Protein AF-A0A5C7VTC9-F1 (afdb_monomer)

Nearest PDB structures (foldseek):
  4eju-assembly1_B  TM=3.607E-01  e=6.715E+00  Staphylococcus epidermidis RP62A
  6o3t-assembly1_A  TM=3.434E-01  e=7.677E+00  Homo sapiens

pLDDT: mean 86.88, std 11.25, range [50.19, 97.75]

Sequence (67 aa):
MSDEELSVECSEHGKSPATFVCQHLPAGKDLGFNMGYDPEHPDDAYPDAWCDQCEAMLEQEGEWNER

Structure (mmCIF, N/CA/C/O backbone):
data_AF-A0A5C7VTC9-F1
#
_entry.id   AF-A0A5C7VTC9-F1
#
loop_
_atom_site.group_PDB
_atom_site.id
_atom_site.type_symbol
_atom_site.label_atom_id
_atom_site.label_alt_id
_atom_site.label_comp_id
_atom_site.label_asym_id
_atom_site.label_entity_id
_atom_site.label_seq_id
_atom_site.pdbx_PDB_ins_code
_atom_site.Cartn_x
_atom_site.Cartn_y
_atom_site.Cartn_z
_atom_site.occupancy
_atom_site.B_iso_or_equiv
_atom_site.auth_seq_id
_atom_site.auth_comp_id
_atom_site.auth_asym_id
_atom_site.auth_atom_id
_atom_site.pdbx_PDB_model_num
ATOM 1 N N . MET A 1 1 ? 4.323 7.596 2.943 1.00 50.19 1 MET A N 1
ATOM 2 C CA . MET A 1 1 ? 5.660 8.055 2.533 1.00 50.19 1 MET A CA 1
ATOM 3 C C . MET A 1 1 ? 6.419 6.802 2.175 1.00 50.19 1 MET A C 1
ATOM 5 O O . MET A 1 1 ? 6.897 6.110 3.067 1.00 50.19 1 MET A O 1
ATOM 9 N N . SER A 1 2 ? 6.399 6.459 0.893 1.00 54.31 2 SER A N 1
ATOM 10 C CA . SER A 1 2 ? 7.326 5.497 0.316 1.00 54.31 2 SER A CA 1
ATOM 11 C C . SER A 1 2 ? 8.734 6.032 0.570 1.00 54.31 2 SER A C 1
ATOM 13 O O . SER A 1 2 ? 9.025 7.192 0.292 1.00 54.31 2 SER A O 1
ATOM 15 N N . ASP A 1 3 ? 9.599 5.222 1.174 1.00 57.53 3 ASP A N 1
ATOM 16 C CA . ASP A 1 3 ? 11.011 5.573 1.301 1.00 57.53 3 ASP A CA 1
ATOM 17 C C . ASP A 1 3 ? 11.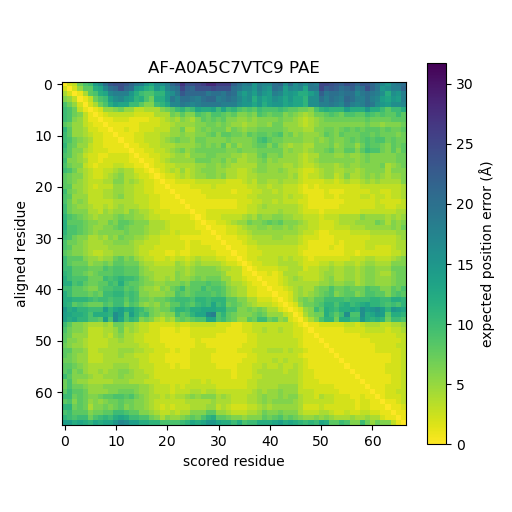598 5.450 -0.115 1.00 57.53 3 ASP A C 1
ATOM 19 O O . ASP A 1 3 ? 11.900 4.344 -0.567 1.00 57.53 3 ASP A O 1
ATOM 23 N N . GLU A 1 4 ? 11.672 6.558 -0.862 1.00 56.84 4 GLU A N 1
ATOM 24 C CA . GLU A 1 4 ? 12.066 6.582 -2.286 1.00 56.84 4 GLU A CA 1
ATOM 25 C C . GLU A 1 4 ? 13.449 5.946 -2.544 1.00 56.84 4 GLU A C 1
ATOM 27 O O . GLU A 1 4 ? 13.777 5.564 -3.669 1.00 56.84 4 GLU A O 1
ATOM 32 N N . GLU A 1 5 ? 14.269 5.791 -1.500 1.00 65.69 5 GLU A N 1
ATOM 33 C CA . GLU A 1 5 ? 15.574 5.133 -1.576 1.00 65.69 5 GLU A CA 1
ATOM 34 C C . GLU A 1 5 ? 15.508 3.594 -1.495 1.00 65.69 5 GLU A C 1
ATOM 36 O O . GLU A 1 5 ? 16.465 2.909 -1.883 1.00 65.69 5 GLU A O 1
ATOM 41 N N . LEU A 1 6 ? 14.394 3.013 -1.035 1.00 77.62 6 LEU A N 1
ATOM 42 C CA . LEU A 1 6 ? 14.216 1.564 -0.962 1.00 77.62 6 LEU A CA 1
ATOM 43 C C . LEU A 1 6 ? 13.767 1.010 -2.317 1.00 77.62 6 LEU A C 1
ATOM 45 O O . LEU A 1 6 ? 12.831 1.485 -2.953 1.00 77.62 6 LEU A O 1
ATOM 49 N N . SER A 1 7 ? 14.440 -0.049 -2.768 1.00 85.75 7 SER A N 1
ATOM 50 C CA . SER A 1 7 ? 14.123 -0.720 -4.030 1.00 85.75 7 SER A CA 1
ATOM 51 C C . SER A 1 7 ? 14.164 -2.231 -3.880 1.00 85.75 7 SER A C 1
ATOM 53 O O . SER A 1 7 ? 14.929 -2.775 -3.080 1.00 85.75 7 SER A O 1
ATOM 55 N N . VAL A 1 8 ? 13.333 -2.907 -4.667 1.00 87.31 8 VAL A N 1
ATOM 56 C CA . VAL A 1 8 ? 13.241 -4.364 -4.730 1.00 87.31 8 VAL A CA 1
ATOM 57 C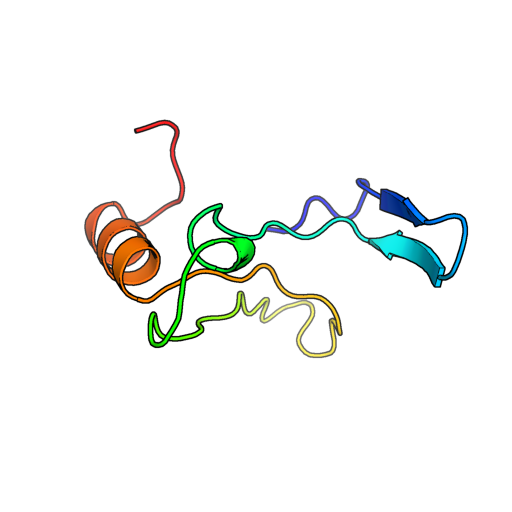 C . VAL A 1 8 ? 13.747 -4.821 -6.093 1.00 87.31 8 VAL A C 1
ATOM 59 O O . VAL A 1 8 ? 13.417 -4.230 -7.117 1.00 87.31 8 VAL A O 1
ATOM 62 N N . GLU A 1 9 ? 14.560 -5.877 -6.109 1.00 91.69 9 GLU A N 1
ATOM 63 C CA . GLU A 1 9 ? 15.040 -6.515 -7.337 1.00 91.69 9 GLU A CA 1
ATOM 64 C C . GLU A 1 9 ? 14.311 -7.847 -7.529 1.00 91.69 9 GLU A C 1
ATOM 66 O O . GLU A 1 9 ? 14.480 -8.787 -6.748 1.00 91.69 9 GLU A O 1
ATOM 71 N N . CYS A 1 10 ? 13.501 -7.937 -8.580 1.00 88.94 10 CYS A N 1
ATOM 72 C CA . CYS A 1 10 ? 12.857 -9.170 -9.002 1.00 88.94 10 CYS A CA 1
ATOM 73 C C . CYS A 1 10 ? 13.629 -9.764 -10.183 1.00 88.94 10 CYS A C 1
ATOM 75 O O . CYS A 1 10 ? 13.814 -9.108 -11.200 1.00 88.94 10 CYS A O 1
ATOM 77 N N . SER A 1 11 ? 14.011 -11.038 -10.116 1.00 93.50 11 SER A N 1
ATOM 78 C CA . SER A 1 11 ? 14.720 -11.702 -11.222 1.00 93.50 11 SER A CA 1
ATOM 79 C C . SER A 1 11 ? 13.918 -11.790 -12.528 1.00 93.50 11 SER A C 1
ATOM 81 O O . SER A 1 11 ? 14.502 -12.032 -13.580 1.00 93.50 11 SER A O 1
ATOM 83 N N . GLU A 1 12 ? 12.593 -11.636 -12.462 1.00 95.94 12 GLU A N 1
ATOM 84 C CA . GLU A 1 12 ? 11.692 -11.682 -13.622 1.00 95.94 12 GLU A CA 1
ATOM 85 C C . GLU A 1 12 ? 11.309 -10.283 -14.126 1.00 95.94 12 GLU A C 1
ATOM 87 O O . GLU A 1 12 ? 11.238 -10.068 -15.334 1.00 95.94 12 GLU A O 1
ATOM 92 N N . HIS A 1 13 ? 11.089 -9.331 -13.213 1.00 89.62 13 HIS A N 1
ATOM 93 C CA . HIS A 1 13 ? 10.548 -8.000 -13.526 1.00 89.62 13 HIS A CA 1
ATOM 94 C C . HIS A 1 13 ? 11.577 -6.861 -13.394 1.00 89.62 13 HIS A C 1
ATOM 96 O O . HIS A 1 13 ? 11.293 -5.734 -13.794 1.00 89.62 13 HIS A O 1
ATOM 102 N N . GLY A 1 14 ? 12.778 -7.149 -12.883 1.00 90.56 14 GLY A N 1
ATOM 103 C CA . GLY A 1 14 ? 13.859 -6.190 -12.662 1.00 90.56 14 GLY A CA 1
ATOM 104 C C . GLY A 1 14 ? 13.701 -5.367 -11.383 1.00 90.56 14 GLY A C 1
ATOM 105 O O . GLY A 1 14 ? 13.010 -5.766 -10.440 1.00 90.56 14 GLY A O 1
ATOM 106 N N . LYS A 1 15 ? 14.363 -4.208 -11.365 1.00 89.56 15 LYS A N 1
ATOM 107 C CA . LYS A 1 15 ? 14.371 -3.268 -10.242 1.00 89.56 15 LYS A CA 1
ATOM 108 C C . LYS A 1 15 ? 13.116 -2.393 -10.221 1.00 89.56 15 LYS A C 1
ATOM 110 O O . LYS A 1 15 ? 12.826 -1.723 -11.211 1.00 89.56 15 LYS A O 1
ATOM 115 N N . SER A 1 16 ? 12.445 -2.315 -9.076 1.00 83.94 16 SER A N 1
ATOM 116 C CA . SER A 1 16 ? 11.340 -1.382 -8.822 1.00 83.94 16 SER A CA 1
ATOM 117 C C . SER A 1 16 ? 11.539 -0.618 -7.507 1.00 83.94 16 SER A C 1
ATOM 119 O O . SER A 1 16 ? 12.260 -1.104 -6.628 1.00 83.94 16 SER A O 1
ATOM 121 N N . PRO A 1 17 ? 10.897 0.551 -7.332 1.00 83.00 17 PRO A N 1
ATOM 122 C CA . PRO A 1 17 ? 10.719 1.143 -6.009 1.00 83.00 17 PRO A CA 1
ATOM 123 C C . PRO A 1 17 ? 10.063 0.138 -5.057 1.00 83.00 17 PRO A C 1
ATOM 125 O O . PRO A 1 17 ? 9.269 -0.710 -5.482 1.00 83.00 17 PRO A O 1
ATOM 128 N N . ALA A 1 18 ? 10.436 0.192 -3.782 1.00 84.88 18 ALA A N 1
ATOM 129 C CA . ALA A 1 18 ? 9.767 -0.582 -2.753 1.00 84.88 18 ALA A CA 1
ATOM 130 C C . ALA A 1 18 ? 8.420 0.068 -2.419 1.00 84.88 18 ALA A C 1
ATOM 132 O O . ALA A 1 18 ? 8.335 1.281 -2.253 1.00 84.88 18 ALA A O 1
ATOM 133 N N . THR A 1 19 ? 7.387 -0.760 -2.286 1.00 86.19 19 THR A N 1
ATOM 134 C CA . THR A 1 19 ? 6.049 -0.341 -1.858 1.00 86.19 19 THR A CA 1
ATOM 135 C C . THR A 1 19 ? 5.602 -1.197 -0.691 1.00 86.19 19 THR A C 1
ATOM 137 O O . THR A 1 19 ? 5.868 -2.405 -0.661 1.00 86.19 19 THR A O 1
ATOM 140 N N . PHE A 1 20 ? 4.855 -0.619 0.234 1.00 87.56 20 PHE A N 1
ATOM 141 C CA . PHE A 1 20 ? 4.235 -1.358 1.318 1.00 87.56 20 PHE A CA 1
ATOM 142 C C . PHE A 1 20 ? 2.881 -1.916 0.892 1.00 87.56 20 PHE A C 1
ATOM 144 O O . PHE A 1 20 ? 2.042 -1.226 0.320 1.00 87.56 20 PHE A O 1
ATOM 151 N N . VAL A 1 21 ? 2.662 -3.191 1.206 1.00 91.62 21 VAL A N 1
ATOM 152 C CA . VAL A 1 21 ? 1.361 -3.848 1.088 1.00 91.62 21 VAL A CA 1
ATOM 153 C C . VAL A 1 21 ? 1.023 -4.497 2.418 1.00 91.62 21 VAL A C 1
ATOM 155 O O . VAL A 1 21 ? 1.858 -5.196 2.997 1.00 91.62 21 VAL A O 1
ATOM 158 N N . CYS A 1 22 ? -0.203 -4.306 2.912 1.00 93.81 22 CYS A N 1
ATOM 159 C CA . CYS A 1 22 ? -0.614 -4.995 4.131 1.00 93.81 22 CYS A CA 1
ATOM 160 C C . CYS A 1 22 ? -0.698 -6.514 3.897 1.00 93.81 22 CYS A C 1
ATOM 162 O O . CYS A 1 22 ? -1.175 -6.985 2.862 1.00 93.81 22 CYS A O 1
ATOM 164 N N . GLN A 1 23 ? -0.289 -7.305 4.891 1.00 94.50 23 GLN A N 1
ATOM 165 C CA . GLN A 1 23 ? -0.270 -8.774 4.805 1.00 94.50 23 GLN A CA 1
ATOM 166 C C . GLN A 1 23 ? -1.644 -9.411 4.514 1.00 94.50 23 GLN A C 1
ATOM 168 O O . GLN A 1 23 ? -1.719 -10.575 4.124 1.00 94.50 23 GLN A O 1
ATOM 173 N N . HIS A 1 24 ? -2.736 -8.665 4.707 1.00 96.19 24 HIS A N 1
ATOM 174 C CA . HIS A 1 24 ? -4.093 -9.144 4.460 1.00 96.19 24 HIS A CA 1
ATOM 175 C C . HIS A 1 24 ? -4.398 -9.263 2.965 1.00 9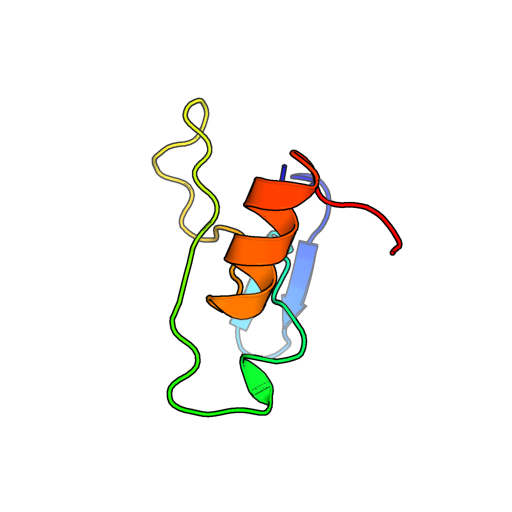6.19 24 HIS A C 1
ATOM 177 O O . HIS A 1 24 ? -5.031 -10.239 2.562 1.00 96.19 24 HIS A O 1
ATOM 183 N N . LEU A 1 25 ? -3.934 -8.317 2.139 1.00 95.88 25 LEU A N 1
ATOM 184 C CA . LEU A 1 25 ? -4.263 -8.284 0.710 1.00 95.88 25 LEU A CA 1
ATOM 185 C C . LEU A 1 25 ? -3.789 -9.545 -0.039 1.00 95.88 25 LEU A C 1
ATOM 187 O O . LEU A 1 25 ? -4.608 -10.135 -0.742 1.00 95.88 25 LEU A O 1
ATOM 191 N N . PRO A 1 26 ? -2.543 -10.037 0.136 1.00 94.56 26 PRO A N 1
ATOM 192 C CA . PRO A 1 26 ? -2.101 -11.269 -0.523 1.00 94.56 26 PRO A CA 1
ATOM 193 C C . PRO A 1 26 ? -2.799 -12.538 -0.016 1.00 94.56 26 PRO A C 1
ATOM 195 O O . PRO A 1 26 ? -2.839 -13.543 -0.724 1.00 94.56 26 PRO A O 1
ATOM 198 N N . ALA A 1 27 ? -3.306 -12.524 1.219 1.00 95.44 27 ALA A N 1
ATOM 199 C CA . ALA A 1 27 ? -3.859 -13.703 1.883 1.00 95.44 27 ALA A CA 1
ATOM 200 C C . ALA A 1 27 ? -5.389 -13.821 1.764 1.00 95.44 27 ALA A C 1
ATOM 202 O O . ALA A 1 27 ? -5.938 -14.909 1.956 1.00 95.44 27 ALA A O 1
ATOM 203 N N . GLY A 1 28 ? -6.085 -12.718 1.488 1.00 94.56 28 GLY A N 1
ATOM 204 C CA . GLY A 1 28 ? -7.542 -12.638 1.529 1.00 94.56 28 GLY A CA 1
ATOM 205 C C . GLY A 1 28 ? -8.216 -12.421 0.177 1.00 94.56 28 GLY A C 1
ATOM 206 O O . GLY A 1 28 ? -7.598 -12.436 -0.885 1.00 94.56 28 GLY A O 1
ATOM 207 N N . LYS A 1 29 ? -9.538 -12.250 0.237 1.00 95.56 29 LYS A N 1
ATOM 208 C CA . LYS A 1 29 ? -10.419 -11.898 -0.885 1.00 95.56 29 LYS A CA 1
ATOM 209 C C . LYS A 1 29 ? -11.497 -10.951 -0.367 1.00 95.56 29 LYS A C 1
ATOM 211 O O . LYS A 1 29 ? -11.840 -11.036 0.809 1.00 95.56 29 LYS A O 1
ATOM 216 N N . ASP A 1 30 ? -12.013 -10.085 -1.238 1.0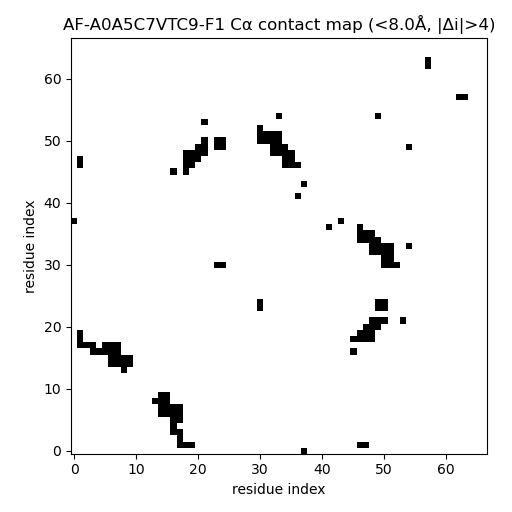0 96.56 30 ASP A N 1
ATOM 217 C CA . ASP A 1 30 ? -13.093 -9.137 -0.920 1.00 96.56 30 ASP A CA 1
ATOM 218 C C . ASP A 1 30 ? -12.798 -8.243 0.305 1.00 96.56 30 ASP A C 1
ATOM 220 O O . ASP A 1 30 ? -13.665 -8.000 1.139 1.00 96.56 30 ASP A O 1
ATOM 224 N N . LEU A 1 31 ? -11.552 -7.764 0.424 1.00 97.25 31 LEU A N 1
ATOM 225 C CA . LEU A 1 31 ? -11.075 -6.963 1.564 1.00 97.25 31 LEU A CA 1
ATOM 226 C C . LEU A 1 31 ? -11.104 -5.438 1.336 1.00 97.25 31 LEU A C 1
ATOM 228 O O . LEU A 1 31 ? -10.695 -4.688 2.222 1.00 97.25 31 LEU A O 1
ATOM 232 N N . GLY A 1 32 ? -11.508 -5.000 0.142 1.00 96.94 32 GLY A N 1
ATOM 233 C CA . GLY A 1 32 ? -11.289 -3.630 -0.327 1.00 96.94 32 GLY A CA 1
ATOM 234 C C . GLY A 1 32 ? -9.835 -3.361 -0.730 1.00 96.94 32 GLY A C 1
ATOM 235 O O . GLY A 1 32 ? -8.957 -4.209 -0.547 1.00 96.94 32 GLY A O 1
ATOM 236 N N . PHE A 1 33 ? -9.595 -2.206 -1.350 1.00 95.12 33 PHE A N 1
ATOM 237 C CA . PHE A 1 33 ? -8.285 -1.835 -1.886 1.00 95.12 33 PHE A CA 1
ATOM 238 C 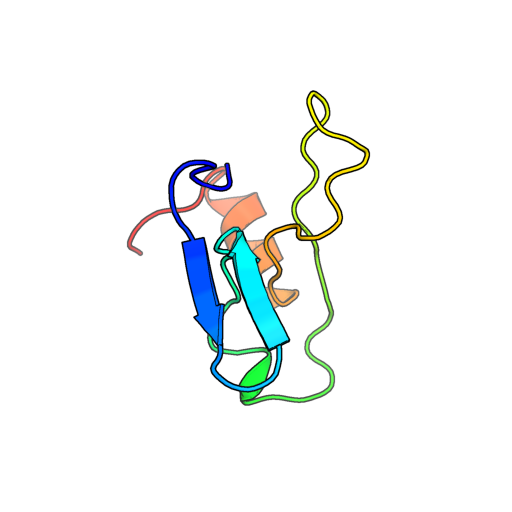C . PHE A 1 33 ? -8.107 -0.317 -1.849 1.00 95.12 33 PHE A C 1
ATOM 240 O O . PHE A 1 33 ? -8.706 0.40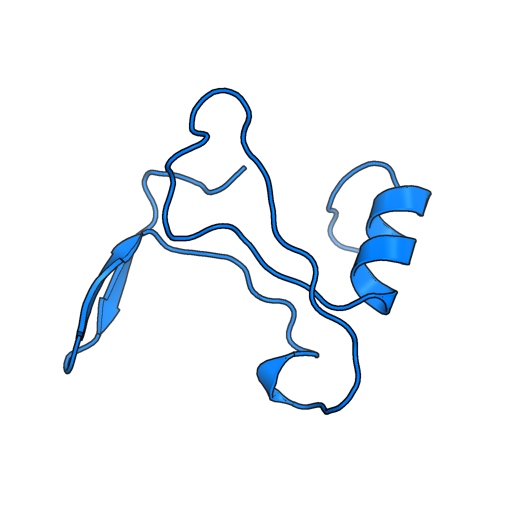5 -2.647 1.00 95.12 33 PHE A O 1
ATOM 247 N N . ASN A 1 34 ? -7.273 0.142 -0.922 1.00 94.56 34 ASN A N 1
ATOM 248 C CA . ASN A 1 34 ? -6.898 1.538 -0.739 1.00 94.56 34 ASN A CA 1
ATOM 249 C C . ASN A 1 34 ? -5.449 1.724 -1.188 1.00 94.56 34 ASN A C 1
ATOM 251 O O . ASN A 1 34 ? -4.648 0.789 -1.102 1.00 94.56 34 ASN A O 1
ATOM 255 N N . MET A 1 35 ? -5.132 2.914 -1.693 1.00 91.38 35 MET A N 1
ATOM 256 C CA . MET A 1 35 ? -3.808 3.264 -2.201 1.00 91.38 35 MET A CA 1
ATOM 257 C C . MET A 1 35 ? -3.327 4.559 -1.558 1.00 91.38 35 MET A C 1
ATOM 259 O O . MET A 1 35 ? -4.103 5.502 -1.398 1.00 91.38 35 MET A O 1
ATOM 263 N N . GLY A 1 36 ? -2.034 4.616 -1.256 1.00 87.19 36 GLY A N 1
ATOM 264 C CA . GLY A 1 36 ? -1.340 5.837 -0.889 1.00 87.19 36 GLY A CA 1
ATOM 265 C C . GLY A 1 36 ? -1.419 6.850 -2.021 1.00 87.19 36 GLY A C 1
ATOM 266 O O . GLY A 1 36 ? -1.289 6.508 -3.193 1.00 87.19 36 GLY A O 1
ATOM 267 N N . TYR A 1 37 ? -1.641 8.108 -1.670 1.00 84.00 37 TYR A N 1
ATOM 268 C CA . TYR A 1 37 ? -1.571 9.210 -2.614 1.00 84.00 37 TYR A CA 1
ATOM 269 C C . TYR A 1 37 ? -0.578 10.228 -2.081 1.00 84.00 37 TYR A C 1
ATOM 271 O O . TYR A 1 37 ? -0.766 10.753 -0.981 1.00 84.00 37 TYR A O 1
ATOM 279 N N . ASP A 1 38 ? 0.461 10.495 -2.865 1.00 81.12 38 ASP A N 1
ATOM 280 C CA . ASP A 1 38 ? 1.390 11.583 -2.608 1.00 81.12 38 ASP A CA 1
ATOM 281 C C . ASP A 1 38 ? 1.042 12.774 -3.522 1.00 81.12 38 ASP A C 1
ATOM 283 O O . ASP A 1 38 ? 1.181 12.679 -4.744 1.00 81.12 38 ASP A O 1
ATOM 287 N N . PRO A 1 39 ? 0.569 13.907 -2.971 1.00 82.31 39 PRO A N 1
ATOM 288 C CA . PRO A 1 39 ? 0.280 15.099 -3.760 1.00 82.31 39 PRO A CA 1
ATOM 289 C C . PRO A 1 39 ? 1.505 15.718 -4.446 1.00 82.31 39 PRO A C 1
ATOM 291 O O . PRO A 1 39 ? 1.328 16.436 -5.431 1.00 82.31 39 PRO A O 1
ATOM 294 N N . GLU A 1 40 ? 2.715 15.503 -3.922 1.00 84.62 40 GLU A N 1
ATOM 295 C CA . GLU A 1 40 ? 3.964 16.003 -4.509 1.00 84.62 40 GLU A CA 1
ATOM 296 C C . GLU A 1 40 ? 4.416 15.121 -5.683 1.00 84.62 40 GLU A C 1
ATOM 298 O O . GLU A 1 40 ? 5.016 15.620 -6.640 1.00 84.62 40 GLU A O 1
ATOM 303 N N . HIS A 1 41 ? 4.019 13.846 -5.663 1.00 81.44 41 HIS A N 1
ATOM 304 C CA . HIS A 1 41 ? 4.330 12.836 -6.675 1.00 81.44 41 HIS A CA 1
ATOM 305 C C . HIS A 1 41 ? 3.050 12.150 -7.202 1.00 81.44 41 HIS A C 1
ATOM 307 O O . HIS A 1 41 ? 2.871 10.944 -7.057 1.00 81.44 41 HIS A O 1
ATOM 313 N N . PRO A 1 42 ? 2.131 12.884 -7.858 1.00 80.62 42 PRO A N 1
ATOM 314 C CA . PRO A 1 42 ? 0.817 12.353 -8.239 1.00 80.62 42 PRO A CA 1
ATOM 315 C C . PRO A 1 42 ? 0.864 11.291 -9.349 1.00 80.62 42 PRO A C 1
ATOM 317 O O . PRO A 1 42 ? -0.101 10.549 -9.530 1.00 80.62 42 PRO A O 1
ATOM 320 N N . ASP A 1 43 ? 1.965 11.239 -10.103 1.00 78.88 43 ASP A N 1
ATOM 321 C CA . ASP A 1 43 ? 2.186 10.295 -11.203 1.00 78.88 43 ASP A CA 1
ATOM 322 C C . ASP A 1 43 ? 2.952 9.036 -10.756 1.00 78.88 43 ASP A C 1
ATOM 324 O O . ASP A 1 43 ? 3.353 8.228 -11.602 1.00 78.88 43 ASP A O 1
ATOM 328 N N . ASP A 1 44 ? 3.184 8.859 -9.450 1.00 76.88 44 ASP A N 1
ATOM 329 C CA . ASP A 1 44 ? 3.916 7.699 -8.957 1.00 76.88 44 ASP A CA 1
ATOM 330 C C . ASP A 1 44 ? 3.118 6.417 -9.211 1.00 76.88 44 ASP A C 1
ATOM 332 O O . ASP A 1 44 ? 2.016 6.201 -8.706 1.00 76.88 44 ASP A O 1
ATOM 336 N N . ALA A 1 45 ? 3.683 5.546 -10.046 1.00 67.25 45 ALA A N 1
ATOM 337 C CA . ALA A 1 45 ? 2.989 4.363 -10.549 1.00 67.25 45 ALA A CA 1
ATOM 338 C C . ALA A 1 45 ? 2.847 3.242 -9.502 1.00 67.25 45 ALA A C 1
ATOM 340 O O . ALA A 1 45 ? 2.196 2.231 -9.775 1.00 67.25 45 ALA A O 1
ATOM 341 N N . TYR A 1 46 ? 3.471 3.399 -8.331 1.00 71.62 46 TYR A N 1
ATOM 342 C CA . TYR A 1 46 ? 3.627 2.350 -7.327 1.00 71.62 46 TYR A CA 1
ATOM 343 C C . TYR A 1 46 ? 3.297 2.859 -5.912 1.00 71.62 46 TYR A C 1
ATOM 345 O O . TYR A 1 46 ? 4.183 2.911 -5.062 1.00 71.62 46 TYR A O 1
ATOM 353 N N . PRO A 1 47 ? 2.043 3.251 -5.634 1.00 79.62 47 PRO A N 1
ATOM 354 C CA . PRO A 1 47 ? 1.661 3.661 -4.291 1.00 79.62 47 PRO A CA 1
ATOM 355 C C . PRO A 1 47 ? 1.596 2.469 -3.326 1.00 79.62 47 PRO A C 1
ATOM 357 O O . PRO A 1 47 ? 1.269 1.346 -3.720 1.00 79.62 47 PRO A O 1
ATOM 360 N N . ASP A 1 48 ? 1.844 2.730 -2.041 1.00 89.56 48 ASP A N 1
ATOM 361 C CA . ASP A 1 48 ? 1.541 1.788 -0.957 1.00 89.56 48 ASP A CA 1
ATOM 362 C C . ASP A 1 48 ? 0.063 1.363 -1.019 1.00 89.56 48 ASP A C 1
ATOM 364 O O . ASP A 1 48 ? -0.790 2.163 -1.398 1.00 89.56 48 ASP A O 1
ATOM 368 N N . ALA A 1 49 ? -0.272 0.129 -0.635 1.00 92.75 49 ALA A N 1
ATOM 369 C CA . ALA A 1 49 ? -1.649 -0.364 -0.704 1.00 92.75 49 ALA A CA 1
ATOM 370 C C . ALA A 1 49 ? -2.075 -1.203 0.507 1.00 92.75 49 ALA A C 1
ATOM 372 O O . ALA A 1 49 ? -1.308 -1.978 1.082 1.00 92.75 49 ALA A O 1
ATOM 373 N N . TRP A 1 50 ? -3.341 -1.087 0.901 1.00 95.56 50 TRP A N 1
ATOM 374 C CA . TRP A 1 50 ? -3.871 -1.780 2.076 1.00 95.56 50 TRP A CA 1
ATOM 375 C C . TRP A 1 50 ? -5.387 -2.020 1.984 1.00 95.56 50 TRP A C 1
ATOM 377 O O . TRP A 1 50 ? -6.081 -1.475 1.128 1.00 95.56 50 TRP A O 1
ATOM 387 N N . CYS A 1 51 ? -5.910 -2.901 2.839 1.00 97.50 51 CYS A N 1
ATOM 388 C CA . CYS A 1 51 ? -7.333 -3.252 2.883 1.00 97.50 51 CYS A CA 1
ATOM 389 C C . CYS A 1 51 ? -8.164 -2.270 3.725 1.00 97.50 51 CYS A C 1
ATOM 391 O O . CYS A 1 51 ? -7.611 -1.516 4.522 1.00 97.50 51 CYS A O 1
ATOM 393 N N . ASP A 1 52 ? -9.494 -2.343 3.634 1.00 97.75 52 ASP A N 1
ATOM 394 C CA . ASP A 1 52 ? -10.414 -1.438 4.350 1.00 97.75 52 ASP A CA 1
ATOM 395 C C . ASP A 1 52 ? -10.261 -1.509 5.875 1.00 97.75 52 ASP A C 1
ATOM 397 O O . ASP A 1 52 ? -10.428 -0.519 6.582 1.00 97.75 52 ASP A O 1
ATOM 401 N N . GLN A 1 53 ? -9.897 -2.677 6.408 1.00 96.38 53 GLN A N 1
ATOM 402 C CA . GLN A 1 53 ? -9.630 -2.819 7.839 1.00 96.38 53 GLN A CA 1
ATOM 403 C C . GLN A 1 53 ? -8.400 -2.012 8.272 1.00 96.38 53 GLN A C 1
ATOM 405 O O . GLN A 1 53 ? -8.393 -1.424 9.352 1.00 96.38 53 GLN A O 1
ATOM 410 N N . CYS A 1 54 ? -7.351 -2.012 7.450 1.00 95.88 54 CYS A N 1
ATOM 411 C CA . CYS A 1 54 ? -6.150 -1.233 7.714 1.00 95.88 54 CYS A CA 1
ATOM 412 C C . CYS A 1 54 ? -6.401 0.265 7.485 1.00 95.88 54 CYS A C 1
ATOM 414 O O . CYS A 1 54 ? -5.851 1.066 8.230 1.00 95.88 54 CYS A O 1
ATOM 416 N N . GLU A 1 55 ? -7.270 0.636 6.537 1.00 96.06 55 GLU A N 1
ATOM 417 C CA . GLU A 1 55 ? -7.704 2.029 6.354 1.00 96.06 55 GLU A CA 1
ATOM 418 C C . GLU A 1 55 ? -8.406 2.542 7.609 1.00 96.06 55 GLU A C 1
ATOM 420 O O . GLU A 1 55 ? -8.014 3.562 8.157 1.00 96.06 55 GLU A O 1
ATOM 425 N N . ALA A 1 56 ? -9.364 1.785 8.150 1.00 96.12 56 ALA A N 1
ATOM 426 C CA . ALA A 1 56 ? -10.064 2.181 9.370 1.00 96.12 56 ALA A CA 1
ATOM 427 C C . ALA A 1 56 ? -9.116 2.357 10.575 1.00 96.12 56 ALA A C 1
ATOM 429 O O . ALA A 1 56 ? -9.341 3.215 11.427 1.00 96.12 56 ALA A O 1
ATOM 430 N N . MET A 1 57 ? -8.049 1.551 10.653 1.00 94.81 57 MET A N 1
ATOM 431 C CA . MET A 1 57 ? -6.998 1.720 11.662 1.00 94.81 57 MET A CA 1
ATOM 432 C C . MET A 1 57 ? -6.197 3.006 11.421 1.00 94.81 57 MET A C 1
ATOM 434 O O . MET A 1 57 ? -5.963 3.756 12.366 1.00 94.81 57 MET A O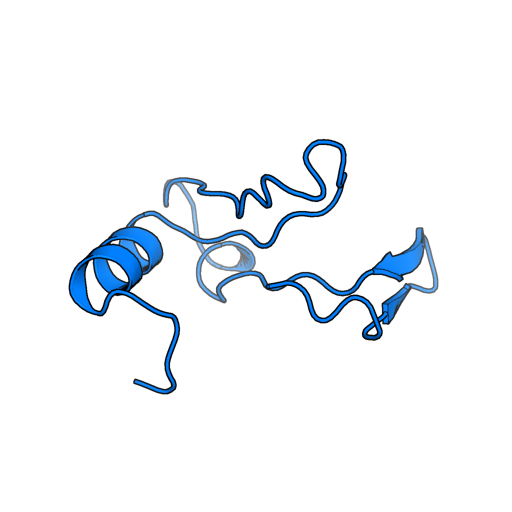 1
ATOM 438 N N . LEU A 1 58 ? -5.799 3.270 10.175 1.00 94.00 58 LEU A N 1
ATOM 439 C CA . LEU A 1 58 ? -5.066 4.478 9.805 1.00 94.00 58 LEU A CA 1
ATOM 440 C C . LEU A 1 58 ? -5.889 5.740 10.094 1.00 94.00 58 LEU A C 1
ATOM 442 O O . LEU A 1 58 ? -5.374 6.672 10.702 1.00 94.00 58 LEU A O 1
ATOM 446 N N . GLU A 1 59 ? -7.172 5.756 9.734 1.00 94.62 59 GLU A N 1
ATOM 447 C CA . GLU A 1 59 ? -8.091 6.857 10.045 1.00 94.62 59 GLU A CA 1
ATOM 448 C C . GLU A 1 59 ? -8.226 7.086 11.557 1.00 94.62 59 GLU A C 1
ATOM 450 O O . GLU A 1 59 ? -8.336 8.227 12.013 1.00 94.62 59 GLU A O 1
ATOM 455 N N . GLN A 1 60 ? -8.217 6.009 12.349 1.00 95.75 60 GLN A N 1
ATOM 456 C CA . GLN A 1 60 ? -8.338 6.084 13.801 1.00 95.75 60 GLN A CA 1
ATOM 457 C C . GLN A 1 60 ? -7.069 6.627 14.470 1.00 95.75 60 GLN A C 1
ATOM 459 O O . GLN A 1 60 ? -7.164 7.433 15.398 1.00 95.75 60 GLN A O 1
ATOM 464 N N . GLU A 1 61 ? -5.898 6.150 14.055 1.00 94.75 61 GLU A N 1
ATOM 465 C CA . GLU A 1 61 ? -4.622 6.507 14.682 1.00 94.75 61 GLU A CA 1
ATOM 466 C C . GLU A 1 61 ? -4.020 7.789 14.075 1.00 94.75 61 GLU A C 1
ATOM 468 O O . GLU A 1 61 ? -3.212 8.455 14.717 1.00 94.75 61 GLU A O 1
ATOM 473 N N . GLY A 1 62 ? -4.437 8.168 12.864 1.00 93.75 62 GLY A N 1
ATOM 474 C CA . GLY A 1 62 ? -3.968 9.340 12.120 1.00 93.75 62 GLY A CA 1
ATOM 475 C C . GLY A 1 62 ? -2.640 9.134 11.386 1.00 93.75 62 GLY A C 1
ATOM 476 O O . GLY A 1 62 ? -2.294 9.936 10.520 1.00 93.75 62 GLY A O 1
ATOM 477 N N . GLU A 1 63 ? -1.909 8.065 11.704 1.00 91.00 63 GLU A N 1
ATOM 478 C CA . GLU A 1 63 ? -0.647 7.685 11.072 1.00 91.00 63 GLU A CA 1
ATOM 479 C C . GLU A 1 63 ? -0.374 6.182 11.222 1.00 91.00 63 GLU A C 1
ATOM 481 O O . GLU A 1 63 ? -0.874 5.525 12.141 1.00 91.00 63 GLU A O 1
ATOM 486 N N . TRP A 1 64 ? 0.459 5.638 10.332 1.00 89.06 64 TRP A N 1
ATOM 487 C CA . TRP A 1 64 ? 0.982 4.281 10.475 1.00 89.06 64 TRP A CA 1
ATOM 488 C C . TRP A 1 64 ? 1.922 4.195 11.679 1.00 89.06 64 TRP A C 1
ATOM 490 O O . TRP A 1 64 ? 2.818 5.022 11.840 1.00 89.06 64 TRP A O 1
ATOM 500 N N . ASN A 1 65 ? 1.744 3.166 12.505 1.00 87.31 65 ASN A N 1
ATOM 501 C CA . ASN A 1 65 ? 2.557 2.924 13.692 1.00 87.31 65 ASN A CA 1
ATOM 502 C C . ASN A 1 65 ? 2.758 1.413 13.928 1.00 87.31 65 ASN A C 1
ATOM 504 O O . ASN A 1 65 ? 2.295 0.587 13.145 1.00 87.31 65 ASN A O 1
ATOM 508 N N . GLU A 1 66 ? 3.488 1.044 14.983 1.00 83.19 66 GLU A N 1
ATOM 509 C CA . GLU A 1 66 ? 3.866 -0.352 15.275 1.00 83.19 66 GLU A CA 1
ATOM 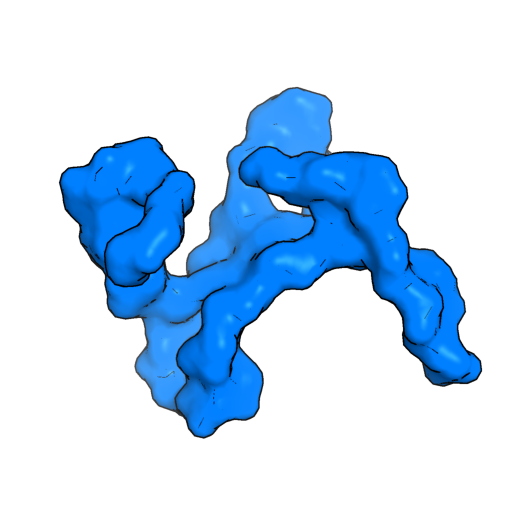510 C C . GLU A 1 66 ? 2.796 -1.166 16.039 1.00 83.19 66 GLU A C 1
ATOM 512 O O . GLU A 1 66 ? 3.119 -2.221 16.594 1.00 83.19 66 GLU A O 1
ATOM 517 N N . ARG A 1 67 ? 1.555 -0.676 16.157 1.00 64.75 67 ARG A N 1
ATOM 518 C CA . ARG A 1 67 ? 0.510 -1.326 16.970 1.00 64.75 67 ARG A CA 1
ATOM 519 C C . ARG A 1 67 ? -0.236 -2.449 16.255 1.00 64.75 67 ARG A C 1
ATOM 521 O O . ARG A 1 67 ? -0.367 -2.423 15.014 1.00 64.75 67 ARG A O 1
#

Solvent-accessible surface area (backbone atoms only — not comparable to full-atom values): 4411 Å² total; per-residue (Å²): 132,70,58,83,87,42,64,42,78,39,97,85,80,43,77,42,75,44,61,58,65,45,77,58,60,87,74,58,73,94,51,65,82,47,68,55,80,48,87,94,50,75,81,60,91,67,53,32,36,36,28,49,71,55,47,58,48,33,71,70,66,73,52,92,73,96,123

Secondary structure (DSSP, 8-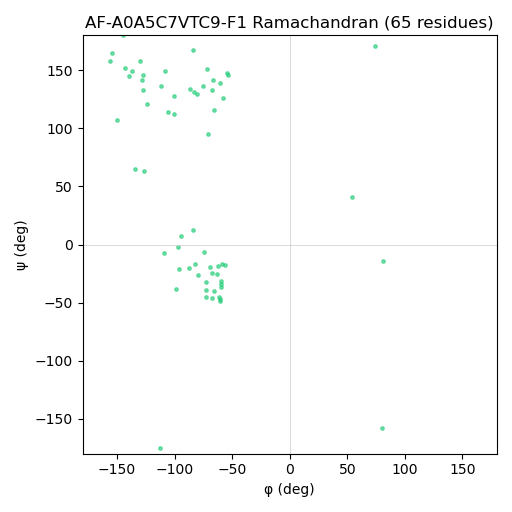state):
---TT-EEEETTTEEEE---B-THHHH-SS---EE---SSSTT-S---EE-HHHHHHHHHHSS----

Organism: Aquipseudomonas alcaligenes (NCBI:txid43263)

Mean predicted aligned error: 5.43 Å

Radius of gyration: 13.12 Å; Cα contacts (8 Å, |Δi|>4): 73; chains: 1; bounding box: 29×30×31 Å

Foldseek 3Di:
DQPQPAWDQDPVPGIDRDAAEDPDVVVDPPQAKDFDADPVCRPPPGTHIYGPVVVVVCVVVVHDDDD